Protein 5NOD (pdb70)

GO terms:
  GO:0005886 plasma membrane (C, EXP)
  GO:0007165 signal transduction (P, IMP)
  GO:0019901 protein kinase binding (F, IPI)

B-factor: mean 35.11, std 11.18, range [18.84, 69.94]

Foldseek 3Di:
DQKFFAAAQFFHAPVCNLCCCVPPSQADPVLEAEEEDADAPPPHDARGFGDKPPHGGDIDHRHPHRIYTYGYHHD

Secondary structure (DSSP, 8-state):
--EEEPP--TTSBHHHHHHHIIIII---GGGEEEEEES--STTPPTTBEEEEESPTTSEEETTT--EEEEEE---

Organism: Streptococcus pneumoniae (strain ATCC BAA-255 / R6) (NCBI:txid171101)

Radius of gyration: 12.08 Å; Cα contacts (8 Å, |Δi|>4): 140; chains: 1; bounding box: 27×32×23 Å

Nearest PDB structures (foldseek):
  5nod-assembly1_A  TM=1.014E+00  e=4.313E-16  Streptococcus pneumoniae R6
  5e12-assembly1_A  TM=8.943E-01  e=7.197E-04  Mycobacterium tuberculosis H37Rv
  3m9g-assembly1_A  TM=9.060E-01  e=1.068E-03  Staphylococcus aureus subsp. aureus N315
  3py9-assembly1_A  TM=7.170E-01  e=1.140E-03  Staphylococcus aureus subsp. aureus Mu50
  5e10-assembly1_A  TM=8.499E-01  e=8.756E-03  Mycobacterium tuberculosis H37Rv

Solvent-accessible surface area: 4860 Å² total; per-residue (Å²): 180,83,39,67,65,4,45,78,3,91,42,32,60,51,134,112,0,78,61,28,0,67,136,132,18,29,3,122,133,98,19,22,103,53,40,125,48,84,103,32,98,113,74,27,90,101,26,43,0,20,106,7,46,20,176,52,54,93,134,0,13,39,92,154,26,164,1,51,0,2,7,41,79,56,235

Sequence (75 aa):
VTSVAMPSYIGSSLEFTKNNLIQIVGIKEANIEVVEVTTAPAGSVEGMVVEQSPRAGEKVDLNKTRVKISIYKPK

Structure (mmCIF, N/CA/C/O backbone):
data_5NOD
#
_entry.id   5NOD
#
_cell.length_a   87.760
_cell.length_b   87.760
_cell.length_c   40.958
_cell.angle_alpha   90.000
_cell.angle_beta   90.000
_cell.angle_gamma   120.000
#
_symmetry.space_group_name_H-M   'P 65 2 2'
#
loop_
_entity.id
_entity.type
_entity.pdbx_description
1 polymer 'Serine/threonine-protein kinase StkP'
2 water water
#
loop_
_atom_site.group_PDB
_atom_site.id
_atom_site.type_symbol
_atom_site.label_atom_id
_atom_site.label_alt_id
_atom_site.label_comp_id
_atom_site.label_asym_id
_atom_site.label_entity_id
_atom_site.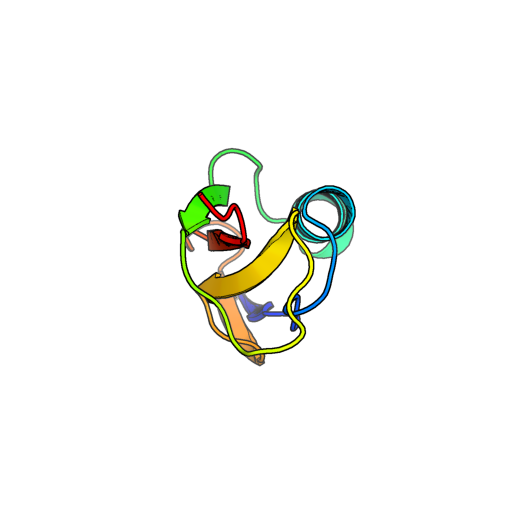label_seq_id
_atom_site.pdbx_PDB_ins_code
_atom_site.Cartn_x
_atom_site.Cartn_y
_atom_site.Cartn_z
_atom_site.occupancy
_atom_site.B_iso_or_equiv
_atom_site.auth_seq_id
_atom_site.auth_comp_id
_atom_site.auth_asym_id
_atom_site.auth_atom_id
_atom_site.pdbx_PDB_model_num
ATOM 1 N N . VAL A 1 5 ? 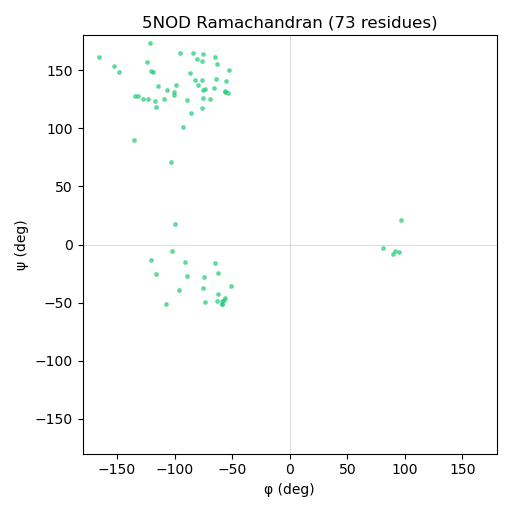41.257 22.593 41.425 1.00 69.69 579 VAL A N 1
ATOM 2 C CA . VAL A 1 5 ? 42.106 21.413 41.542 1.00 69.94 579 VAL A CA 1
ATOM 3 C C . VAL A 1 5 ? 42.923 21.211 40.259 1.00 68.19 579 VAL A C 1
ATOM 4 O O . VAL A 1 5 ? 42.374 21.223 39.151 1.00 65.44 579 VAL A O 1
ATOM 8 N N . THR A 1 6 ? 44.237 21.026 40.424 1.00 68.09 580 THR A N 1
ATOM 9 C CA . THR A 1 6 ? 45.159 20.843 39.298 1.00 63.24 580 THR A CA 1
ATOM 10 C C . THR A 1 6 ? 45.532 19.363 39.172 1.00 58.93 580 THR A C 1
ATOM 11 O O . THR A 1 6 ? 46.653 18.930 39.457 1.00 51.65 580 THR A O 1
ATOM 15 N N . SER A 1 7 ? 44.543 18.583 38.742 1.00 56.91 581 SER A N 1
ATOM 16 C CA . SER A 1 7 ? 44.688 17.149 38.533 1.00 50.75 581 SER A CA 1
ATOM 17 C C . SER A 1 7 ? 44.062 16.803 37.195 1.00 48.03 581 SER A C 1
ATOM 18 O O . SER A 1 7 ? 42.914 17.180 36.926 1.00 49.47 581 SER A O 1
ATOM 21 N N . VAL A 1 8 ? 44.827 16.117 36.349 1.00 42.17 582 VAL A N 1
ATOM 22 C CA . VAL A 1 8 ? 44.361 15.728 35.030 1.00 35.98 582 VAL A CA 1
ATOM 23 C C . VAL A 1 8 ? 44.438 14.207 34.932 1.00 32.13 582 VAL A C 1
ATOM 24 O O . VAL A 1 8 ? 44.937 13.525 35.828 1.00 32.27 582 VAL A O 1
ATOM 28 N 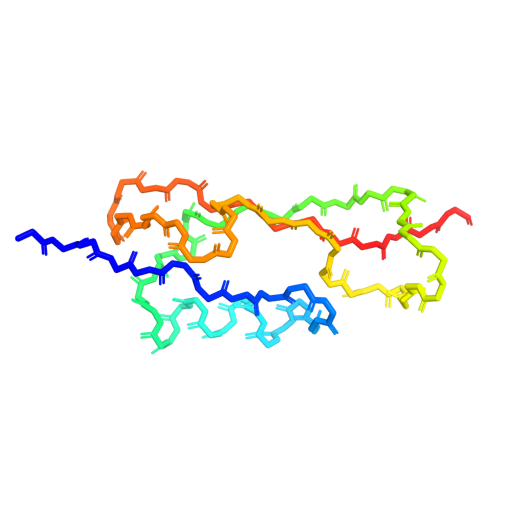N . ALA A 1 9 ? 43.926 13.677 33.833 1.00 28.77 583 ALA A N 1
ATOM 29 C CA . ALA A 1 9 ? 44.017 12.243 33.603 1.00 26.66 583 ALA A CA 1
ATOM 30 C C . ALA A 1 9 ? 45.384 11.908 33.029 1.00 24.77 583 ALA A C 1
ATOM 31 O O . ALA A 1 9 ? 45.914 12.641 32.196 1.00 23.62 583 ALA A O 1
ATOM 33 N N . MET A 1 10 ? 45.938 10.781 33.453 1.00 22.76 584 MET A N 1
ATOM 34 C CA . MET A 1 10 ? 47.236 10.357 32.954 1.00 22.52 584 MET A CA 1
ATOM 35 C C . MET A 1 10 ? 47.107 9.807 31.533 1.00 21.79 584 MET A C 1
ATOM 36 O O . MET A 1 10 ? 46.299 8.897 31.297 1.00 22.39 584 MET A O 1
ATOM 41 N N . PRO A 1 11 ? 47.874 10.324 30.572 1.00 22.06 585 PRO A N 1
ATOM 42 C CA . PRO A 1 11 ? 47.877 9.736 29.226 1.00 22.21 585 PRO A CA 1
ATOM 43 C C . PRO A 1 11 ? 48.395 8.309 29.262 1.00 23.30 585 PRO A C 1
ATOM 44 O O . PRO A 1 11 ? 49.161 7.927 30.147 1.00 23.67 585 PRO A O 1
ATOM 48 N N . SER A 1 12 ? 47.988 7.519 28.267 1.00 22.84 586 SER A N 1
ATOM 49 C CA . SER A 1 12 ? 48.508 6.161 28.108 1.00 23.87 586 SER A CA 1
ATOM 50 C C . SER A 1 12 ? 49.804 6.236 27.305 1.00 23.85 586 SER A C 1
ATOM 51 O O . SER A 1 12 ? 49.785 6.607 26.130 1.00 26.88 586 SER A O 1
ATOM 54 N N . TYR A 1 13 ? 50.930 5.911 27.936 1.00 22.17 587 TYR A N 1
ATOM 55 C CA . TYR A 1 13 ? 52.214 5.945 27.253 1.00 21.71 587 TYR A CA 1
ATOM 56 C C . TYR A 1 13 ? 52.728 4.575 26.839 1.00 23.83 587 TYR A C 1
ATOM 57 O O . TYR A 1 13 ? 53.769 4.490 26.168 1.00 21.16 587 TYR A O 1
ATOM 66 N N . ILE A 1 14 ? 52.040 3.503 27.226 1.00 21.81 588 ILE A N 1
ATOM 67 C CA . ILE A 1 14 ? 52.531 2.156 26.919 1.00 24.97 588 ILE A CA 1
ATOM 68 C C . ILE A 1 14 ? 52.745 1.996 25.419 1.00 23.95 588 ILE A C 1
ATOM 69 O O . ILE A 1 14 ? 51.877 2.334 24.613 1.00 23.63 588 ILE A O 1
ATOM 74 N N . GLY A 1 15 ? 53.905 1.469 25.036 1.00 22.29 589 GLY A N 1
ATOM 75 C CA . GLY A 1 15 ? 54.231 1.283 23.641 1.00 24.39 589 GLY A CA 1
ATOM 76 C C . GLY A 1 15 ? 54.958 2.444 22.995 1.00 26.69 589 GLY A C 1
ATOM 77 O O . GLY A 1 15 ? 55.362 2.322 21.835 1.00 26.58 589 GLY A O 1
ATOM 78 N N . SER A 1 16 ? 55.136 3.559 23.710 1.00 23.78 590 SER A N 1
ATOM 79 C CA . SER A 1 16 ? 55.824 4.749 23.220 1.00 23.49 590 SER A CA 1
ATOM 80 C C . SER A 1 16 ? 57.280 4.730 23.648 1.00 26.58 590 SER A C 1
ATOM 81 O O . SER A 1 16 ? 57.680 3.979 24.544 1.00 25.43 590 SER A O 1
ATOM 84 N N . SER A 1 17 ? 58.072 5.583 23.008 1.00 23.14 591 SER A N 1
ATOM 85 C CA . SER A 1 17 ? 59.465 5.726 23.398 1.00 24.46 591 SER A CA 1
ATOM 86 C C . SER A 1 17 ? 59.584 6.542 24.681 1.00 24.72 591 SER A C 1
ATOM 87 O O . SER A 1 17 ? 58.688 7.307 25.066 1.00 23.08 591 SER A O 1
ATOM 90 N N . LEU A 1 18 ? 60.718 6.357 25.360 1.00 25.52 592 LEU A N 1
ATOM 91 C CA . LEU A 1 18 ? 60.990 7.134 26.563 1.00 25.75 592 LEU A CA 1
ATOM 92 C C . LEU A 1 18 ? 61.078 8.618 26.241 1.00 24.59 592 LEU A C 1
ATOM 93 O O . LEU A 1 18 ? 60.517 9.452 26.962 1.00 24.29 592 LEU A O 1
ATOM 98 N N . GLU A 1 19 ? 61.750 8.963 25.141 1.00 24.98 593 GLU A N 1
ATOM 99 C CA . GLU A 1 19 ? 61.914 10.370 24.790 1.00 25.66 593 GLU A CA 1
ATOM 100 C C . GLU A 1 19 ? 60.563 11.051 24.607 1.00 25.11 593 GLU A C 1
ATOM 101 O O . GLU A 1 19 ? 60.325 12.142 25.143 1.00 24.01 593 GLU A O 1
ATOM 107 N N . PHE A 1 20 ? 59.668 10.425 23.844 1.00 23.18 594 PHE A N 1
ATOM 108 C CA . PHE A 1 20 ? 58.337 10.987 23.641 1.00 23.68 594 PHE A CA 1
ATOM 109 C C . PHE A 1 20 ? 57.612 11.150 24.968 1.00 21.54 594 PHE A C 1
ATOM 110 O O . PHE A 1 20 ? 57.047 12.212 25.257 1.00 22.69 594 PHE A O 1
ATOM 118 N N . THR A 1 21 ? 57.582 10.077 25.763 1.00 20.37 595 THR A N 1
ATOM 119 C CA . THR A 1 21 ? 56.864 10.065 27.034 1.00 20.63 595 THR A CA 1
ATOM 120 C C . THR A 1 21 ? 57.377 11.140 27.983 1.00 21.20 595 THR A C 1
ATOM 121 O O . THR A 1 21 ? 56.595 11.918 28.538 1.00 20.85 595 THR A O 1
ATOM 125 N N . LYS A 1 22 ? 58.695 11.186 28.193 1.00 19.23 596 LYS A N 1
ATOM 126 C CA . LYS A 1 22 ? 59.271 12.209 29.062 1.00 23.70 596 LYS A CA 1
ATOM 127 C C . LYS A 1 22 ? 58.914 13.614 28.589 1.00 21.61 596 LYS A C 1
ATOM 128 O O . LYS A 1 22 ? 58.490 14.466 29.384 1.00 21.71 596 LYS A O 1
ATOM 134 N N . ASN A 1 23 ? 59.083 13.892 27.297 1.00 20.46 597 ASN A N 1
ATOM 135 C CA . ASN A 1 23 ? 58.830 15.260 26.852 1.00 21.00 597 ASN A CA 1
ATOM 136 C C . ASN A 1 23 ? 57.342 15.583 26.795 1.00 22.23 597 ASN A C 1
ATOM 137 O O . ASN A 1 23 ? 56.956 16.743 26.982 1.00 25.09 597 ASN A O 1
ATOM 142 N N . ASN A 1 24 ? 56.490 14.584 26.567 1.00 20.12 598 ASN A N 1
ATOM 143 C CA . ASN A 1 24 ? 55.052 14.809 26.663 1.00 19.72 598 ASN A CA 1
ATOM 144 C C . ASN A 1 24 ? 54.664 15.191 28.085 1.00 22.41 598 ASN A C 1
ATOM 145 O O . ASN A 1 24 ? 53.923 16.159 28.301 1.00 23.76 598 ASN A O 1
ATOM 150 N N . LEU A 1 25 ? 55.141 14.427 29.071 1.00 21.25 599 LEU A N 1
ATOM 151 C CA . LEU A 1 25 ? 54.846 14.749 30.468 1.00 22.49 599 LEU A CA 1
ATOM 152 C C . LEU A 1 25 ? 55.293 16.161 30.813 1.00 24.06 599 LEU A C 1
ATOM 153 O O . LEU A 1 25 ? 54.567 16.921 31.466 1.00 27.12 599 LEU A O 1
ATOM 158 N N . ILE A 1 26 ? 56.502 16.517 30.404 1.00 21.30 600 ILE A N 1
ATOM 159 C CA . ILE A 1 26 ? 57.068 17.807 30.796 1.00 23.72 600 ILE A CA 1
ATOM 160 C C . ILE A 1 26 ? 56.405 18.945 30.033 1.00 25.57 600 ILE A C 1
ATOM 161 O O . ILE A 1 26 ? 55.969 19.944 30.621 1.00 27.54 600 ILE A O 1
ATOM 166 N N . GLN A 1 27 ? 56.316 18.816 28.716 1.00 21.99 601 GLN A N 1
ATOM 167 C CA . GLN A 1 27 ? 55.914 19.942 27.884 1.00 22.81 601 GLN A CA 1
ATOM 168 C C . GLN A 1 27 ? 54.411 20.053 27.677 1.00 27.66 601 GLN A C 1
ATOM 169 O O . GLN A 1 27 ? 53.915 21.155 27.424 1.00 27.68 601 GLN A O 1
ATOM 175 N N . ILE A 1 28 ? 53.669 18.951 27.748 1.00 24.68 602 ILE A N 1
ATOM 176 C CA . ILE A 1 28 ? 52.237 18.950 27.493 1.00 27.51 602 ILE A CA 1
ATOM 177 C C . ILE A 1 28 ? 51.439 18.768 28.782 1.00 30.02 602 ILE A C 1
ATOM 178 O O . ILE A 1 28 ? 50.536 19.557 29.081 1.00 27.65 602 ILE A O 1
ATOM 183 N N . VAL A 1 29 ? 51.777 17.747 29.573 1.00 26.30 603 VAL A N 1
ATOM 184 C CA . VAL A 1 29 ? 51.006 17.487 30.788 1.00 27.30 603 VAL A CA 1
ATOM 185 C C . VAL A 1 29 ? 51.351 18.491 31.883 1.00 30.26 603 VAL A C 1
ATOM 186 O O . VAL A 1 29 ? 50.470 18.937 32.631 1.00 30.73 603 VAL A O 1
ATOM 190 N N . GLY A 1 30 ? 52.616 18.882 31.986 1.00 27.56 604 GLY A N 1
ATOM 191 C CA . GLY A 1 30 ? 53.048 19.799 33.019 1.00 33.68 604 GLY A CA 1
ATOM 192 C C . GLY A 1 30 ? 53.649 19.155 34.248 1.00 33.34 604 GLY A C 1
ATOM 193 O O . GLY A 1 30 ? 53.660 19.787 35.315 1.00 33.75 604 GLY A O 1
ATOM 194 N N . ILE A 1 31 ? 54.131 17.928 34.135 1.00 28.45 605 ILE A N 1
ATOM 195 C CA . ILE A 1 31 ? 54.833 17.254 35.217 1.00 32.27 605 ILE A CA 1
ATOM 196 C C . ILE A 1 31 ? 56.262 17.773 35.259 1.00 34.00 605 ILE A C 1
ATOM 197 O O . ILE A 1 31 ? 56.917 17.880 34.219 1.00 32.11 605 ILE A O 1
ATOM 202 N N . LYS A 1 32 ? 56.767 18.039 36.454 1.00 35.68 606 LYS A N 1
ATOM 203 C CA . LYS A 1 32 ? 58.137 18.504 36.606 1.00 36.38 606 LYS A CA 1
ATOM 204 C C . LYS A 1 32 ? 59.118 17.351 36.445 1.00 37.47 606 LYS A C 1
ATOM 205 O O . LYS A 1 32 ? 58.868 16.245 36.900 1.00 35.56 606 LYS A O 1
ATOM 211 N N . GLU A 1 33 ? 60.240 17.624 35.801 1.00 36.22 607 GLU A N 1
ATOM 212 C CA . GLU A 1 33 ? 61.263 16.620 35.590 1.00 36.20 607 GLU A CA 1
ATOM 213 C C . GLU A 1 33 ? 61.631 15.930 36.902 1.00 37.11 607 GLU A C 1
ATOM 214 O O . GLU A 1 33 ? 61.908 14.742 36.931 1.00 38.92 607 GLU A O 1
ATOM 220 N N . ALA A 1 34 ? 61.632 16.687 37.990 1.00 40.13 608 ALA A N 1
ATOM 221 C CA . ALA A 1 34 ? 61.971 16.122 39.29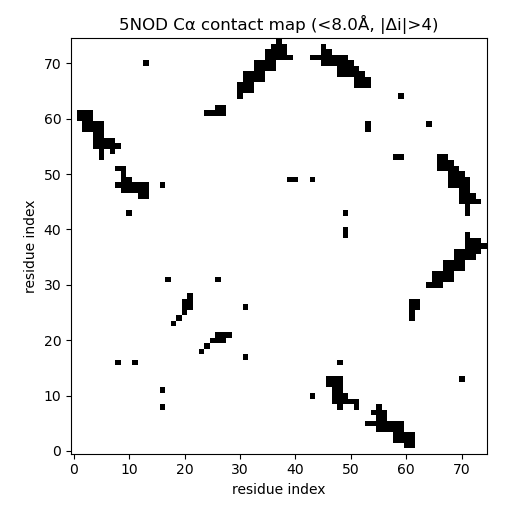4 1.00 41.61 608 ALA A CA 1
ATOM 222 C C . ALA A 1 34 ? 61.001 15.028 39.726 1.00 41.20 608 ALA A C 1
ATOM 223 O O . ALA A 1 34 ? 61.381 14.163 40.524 1.00 38.23 608 ALA A O 1
ATOM 225 N N . ASN A 1 35 ? 59.764 15.037 39.216 1.00 35.68 609 ASN A N 1
ATOM 226 C CA . ASN A 1 35 ? 58.745 14.081 39.637 1.00 36.22 609 ASN A CA 1
ATOM 227 C C . ASN A 1 35 ? 58.560 12.910 38.663 1.00 35.68 609 ASN A C 1
ATOM 228 O O . ASN A 1 35 ? 57.550 12.191 38.742 1.00 35.09 609 ASN A O 1
ATOM 233 N N . ILE A 1 36 ? 59.520 12.677 37.781 1.00 31.33 610 ILE A N 1
ATOM 234 C CA . ILE A 1 36 ? 59.489 11.553 36.859 1.00 30.15 610 ILE A CA 1
ATOM 235 C C . ILE A 1 36 ? 60.663 10.643 37.184 1.00 34.60 610 ILE A C 1
ATOM 236 O O . ILE A 1 36 ? 61.824 11.063 37.108 1.00 33.49 610 ILE A O 1
ATO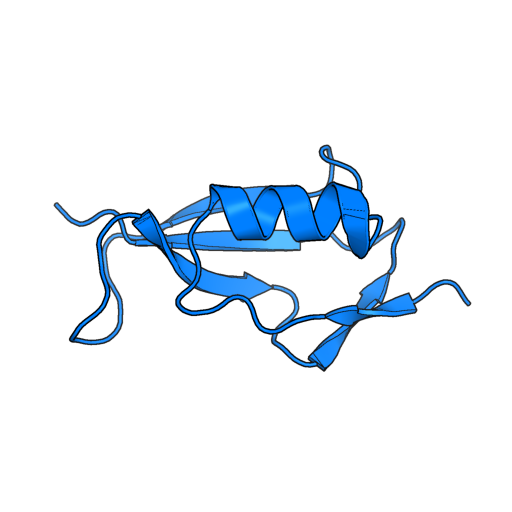M 241 N N . GLU A 1 37 ? 60.363 9.408 37.565 1.00 29.90 611 GLU A N 1
ATOM 242 C CA . GLU A 1 37 ? 61.370 8.377 37.750 1.00 30.35 611 GLU A CA 1
ATOM 243 C C . GLU A 1 37 ? 61.281 7.394 36.595 1.00 34.61 611 GLU A C 1
ATOM 244 O O . GLU A 1 37 ? 60.179 6.966 36.219 1.00 32.91 611 GLU A O 1
ATOM 250 N N . VAL A 1 38 ? 62.432 7.059 36.019 1.00 31.98 612 VAL A N 1
ATOM 251 C CA . VAL A 1 38 ? 62.538 6.084 34.944 1.00 33.06 612 VAL A CA 1
ATOM 252 C C . VAL A 1 38 ? 63.209 4.847 35.505 1.00 38.60 612 VAL A C 1
ATOM 253 O O . VAL A 1 38 ? 64.310 4.926 36.064 1.00 37.67 612 VAL A O 1
ATOM 257 N N . VAL A 1 39 ? 62.559 3.709 35.361 1.00 36.13 613 VAL A N 1
ATOM 258 C CA . VAL A 1 39 ? 63.149 2.446 35.773 1.00 38.54 613 VAL A CA 1
ATOM 259 C C . VAL A 1 39 ? 63.227 1.540 34.557 1.00 41.52 613 VAL A C 1
ATOM 260 O O . VAL A 1 39 ? 62.420 1.638 33.624 1.00 37.47 613 VAL A O 1
ATOM 264 N N . GLU A 1 40 ? 64.237 0.675 34.557 1.00 39.31 614 GLU A N 1
ATOM 265 C CA . GLU A 1 40 ? 64.423 -0.323 33.517 1.00 40.41 614 GLU A CA 1
ATOM 266 C C . GLU A 1 40 ? 63.928 -1.664 34.030 1.00 38.63 614 GLU A C 1
ATOM 267 O O . GLU A 1 40 ? 64.279 -2.073 35.142 1.00 41.82 614 GLU A O 1
ATOM 273 N N . VAL A 1 41 ? 63.116 -2.344 33.233 1.00 33.89 615 VAL A N 1
ATOM 274 C CA . VAL A 1 41 ? 62.632 -3.656 33.630 1.00 37.98 615 VAL A CA 1
ATOM 275 C C . VAL A 1 41 ? 63.118 -4.661 32.602 1.00 42.51 615 VAL A C 1
ATOM 276 O O . VAL A 1 41 ? 63.303 -4.343 31.421 1.00 39.81 615 VAL A O 1
ATOM 280 N N . THR A 1 42 ? 63.362 -5.882 33.074 1.00 42.53 616 THR A N 1
ATOM 281 C CA . THR A 1 42 ? 63.967 -6.914 32.251 1.00 43.78 616 THR A CA 1
ATOM 282 C C . THR A 1 42 ? 62.946 -7.770 31.517 1.00 44.32 616 THR A C 1
ATOM 283 O O . THR A 1 42 ? 63.321 -8.481 30.580 1.00 48.08 616 THR A O 1
ATOM 287 N N . THR A 1 43 ? 61.674 -7.715 31.906 1.00 44.53 617 THR A N 1
ATOM 288 C CA . THR A 1 43 ? 60.619 -8.476 31.255 1.00 45.38 617 THR A CA 1
ATOM 289 C C . THR A 1 43 ? 59.511 -7.542 30.782 1.00 41.86 617 THR A C 1
ATOM 290 O O . THR A 1 43 ? 59.332 -6.436 31.308 1.00 39.31 617 THR A O 1
ATOM 294 N N . ALA A 1 44 ? 58.759 -8.006 29.791 1.00 38.36 618 ALA A N 1
ATOM 295 C CA . ALA A 1 44 ? 57.700 -7.214 29.179 1.00 35.74 618 ALA A CA 1
ATOM 296 C C . ALA A 1 44 ? 56.821 -8.144 28.352 1.00 33.98 618 ALA A C 1
ATOM 297 O O . ALA A 1 44 ? 57.251 -9.242 27.997 1.00 34.60 618 ALA A O 1
ATOM 299 N N . PRO A 1 45 ? 55.599 -7.720 28.026 1.00 33.27 619 PRO A N 1
ATOM 300 C CA . PRO A 1 45 ? 54.754 -8.528 27.137 1.00 32.32 619 PRO A CA 1
ATOM 301 C C . PRO A 1 45 ? 55.481 -8.885 25.845 1.00 32.75 619 PRO A C 1
ATOM 302 O O . PRO A 1 45 ? 56.367 -8.154 25.386 1.00 28.91 619 PRO A O 1
ATOM 306 N N . ALA A 1 46 ? 55.125 -10.044 25.280 1.00 33.90 620 ALA A N 1
ATOM 307 C CA . ALA A 1 46 ? 55.685 -10.456 23.995 1.00 30.99 620 ALA A CA 1
ATOM 308 C C . ALA A 1 46 ? 55.453 -9.384 22.938 1.00 29.89 620 ALA A C 1
ATOM 309 O O . ALA A 1 46 ? 54.386 -8.772 22.873 1.00 30.79 620 ALA A O 1
ATOM 311 N N . GLY A 1 47 ? 56.452 -9.178 22.087 1.00 29.82 621 GLY A N 1
ATOM 312 C CA . GLY A 1 47 ? 56.382 -8.152 21.070 1.00 30.50 621 GLY A CA 1
ATOM 313 C C . GLY A 1 47 ? 56.909 -6.798 21.501 1.00 28.73 621 GLY A C 1
ATOM 314 O O . GLY A 1 47 ? 57.054 -5.909 20.652 1.00 26.59 621 GLY A O 1
ATOM 315 N N . SER A 1 48 ? 57.216 -6.622 22.786 1.00 29.22 622 SER A N 1
ATOM 316 C CA . SER A 1 48 ? 57.770 -5.366 23.274 1.00 29.33 622 SER A CA 1
ATOM 317 C C . SER A 1 48 ? 59.134 -5.083 22.662 1.00 30.00 622 SER A C 1
ATOM 318 O O . SER A 1 48 ? 59.952 -5.987 22.459 1.00 30.05 622 SER A O 1
ATOM 321 N N . VAL A 1 49 ? 59.378 -3.810 22.370 1.00 26.39 623 VAL A N 1
ATOM 322 C CA . VAL A 1 49 ? 60.619 -3.341 21.769 1.00 29.44 623 VAL A CA 1
ATOM 323 C C . VAL A 1 49 ? 61.502 -2.780 22.871 1.00 32.67 623 VAL A C 1
ATOM 324 O O . VAL A 1 49 ? 61.021 -2.063 23.755 1.00 29.15 623 VAL A O 1
ATOM 328 N N . GLU A 1 50 ? 62.796 -3.103 22.823 1.00 34.55 624 GLU A N 1
ATOM 329 C CA . GLU A 1 50 ? 63.747 -2.516 23.763 1.00 35.46 624 GLU A CA 1
ATOM 330 C C . GLU A 1 50 ? 63.698 -0.991 23.695 1.00 33.01 624 GLU A C 1
ATOM 331 O O . GLU A 1 50 ? 63.727 -0.404 22.609 1.00 33.12 624 GLU A O 1
ATOM 337 N N . GLY A 1 51 ? 63.596 -0.348 24.863 1.00 32.80 625 GLY A N 1
ATOM 338 C CA . GLY A 1 51 ? 63.457 1.088 24.949 1.00 32.10 625 GLY A CA 1
ATOM 339 C C . GLY A 1 51 ? 62.031 1.587 25.052 1.00 30.36 625 GLY A C 1
ATOM 340 O O . GLY A 1 51 ? 61.820 2.785 25.255 1.00 31.24 625 GLY A O 1
ATOM 341 N N . MET A 1 52 ? 61.049 0.714 24.922 1.00 28.30 626 MET A N 1
ATOM 342 C CA . MET A 1 52 ? 59.657 1.116 24.904 1.00 27.28 626 MET A CA 1
ATOM 343 C C . MET A 1 52 ? 59.113 1.197 26.332 1.00 28.72 626 MET A C 1
ATOM 344 O O . MET A 1 52 ? 59.567 0.478 27.226 1.00 26.73 626 MET A O 1
ATOM 349 N N . VAL A 1 53 ? 58.175 2.121 26.555 1.00 22.06 627 VAL A N 1
ATOM 350 C CA . VAL A 1 53 ? 57.453 2.171 27.822 1.00 23.18 627 VAL A CA 1
ATOM 351 C C . VAL A 1 53 ? 56.547 0.946 27.913 1.00 26.32 627 VAL A C 1
ATOM 352 O O . VAL A 1 53 ? 55.724 0.695 27.024 1.00 24.52 627 VAL A O 1
ATOM 356 N N . VAL A 1 54 ? 56.693 0.174 28.989 1.00 24.69 628 VAL A N 1
ATOM 357 C CA . VAL A 1 54 ? 55.896 -1.034 29.174 1.00 26.62 628 VAL A CA 1
ATOM 358 C C . VAL A 1 54 ? 55.058 -0.993 30.441 1.00 27.48 628 VAL A C 1
ATOM 359 O O . VAL A 1 54 ? 54.135 -1.815 30.584 1.00 28.60 628 VAL A O 1
ATOM 363 N N . GLU A 1 55 ? 55.310 -0.057 31.348 1.00 27.67 629 GLU A N 1
ATOM 364 C CA . GLU A 1 55 ? 54.456 0.111 32.512 1.00 27.97 629 GLU A CA 1
ATOM 365 C C . GLU A 1 55 ? 54.540 1.559 32.967 1.00 27.11 629 GLU A C 1
ATOM 366 O O . GLU A 1 55 ? 55.545 2.236 32.734 1.00 27.22 629 GLU A O 1
ATOM 372 N N . GLN A 1 56 ? 53.479 2.034 33.616 1.00 23.96 630 GLN A N 1
ATOM 373 C CA . GLN A 1 56 ? 53.463 3.422 34.066 1.00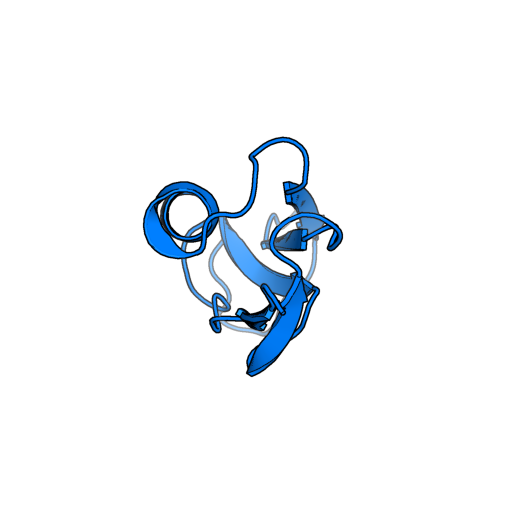 23.86 630 GLN A CA 1
ATOM 374 C C . GLN A 1 56 ? 52.664 3.552 35.349 1.00 27.23 630 GLN A C 1
ATOM 375 O O . GLN A 1 56 ? 51.683 2.834 35.571 1.00 28.07 630 GLN A O 1
ATOM 381 N N . SER A 1 57 ? 53.080 4.500 36.184 1.00 25.58 631 SER A N 1
ATOM 382 C CA . SER A 1 57 ? 52.308 4.903 37.344 1.00 27.07 631 SER A CA 1
ATOM 383 C C . SER A 1 57 ? 52.234 6.426 37.352 1.00 29.04 631 SER A C 1
ATOM 384 O O . SER A 1 57 ? 53.275 7.090 37.248 1.00 28.84 631 SER A O 1
ATOM 387 N N . PRO A 1 58 ? 51.042 7.022 37.447 1.00 26.35 632 PRO A N 1
ATOM 388 C CA . PRO A 1 58 ? 49.715 6.397 37.518 1.00 27.61 632 PRO A CA 1
ATOM 389 C C . PRO A 1 58 ? 49.354 5.637 36.249 1.00 25.76 632 PRO A C 1
ATOM 390 O O . PRO A 1 58 ? 49.960 5.859 35.207 1.00 24.48 632 PRO A O 1
ATOM 394 N N . ARG A 1 59 ? 48.387 4.739 36.337 1.00 24.12 633 ARG A N 1
ATOM 395 C CA . ARG A 1 59 ? 48.009 4.003 35.144 1.00 26.39 633 ARG A CA 1
ATOM 396 C C . ARG A 1 59 ? 47.185 4.892 34.216 1.00 23.51 633 ARG A C 1
ATOM 397 O O . ARG A 1 59 ? 46.697 5.954 34.607 1.00 22.93 633 ARG A O 1
ATOM 405 N N . ALA A 1 60 ? 47.063 4.457 32.962 1.00 22.55 634 ALA A N 1
ATOM 406 C CA . ALA A 1 60 ? 46.404 5.269 31.943 1.00 22.95 634 ALA A CA 1
ATOM 407 C C . ALA A 1 60 ? 45.018 5.692 32.414 1.00 24.35 634 ALA A C 1
ATOM 408 O O . ALA A 1 60 ? 44.251 4.876 32.934 1.00 23.28 634 ALA A O 1
ATOM 410 N N . GLY A 1 61 ? 44.735 6.986 32.302 1.00 20.37 635 GLY A N 1
ATOM 411 C CA . GLY A 1 61 ? 43.440 7.546 32.637 1.00 21.30 635 GLY A CA 1
ATOM 412 C C . GLY A 1 61 ? 43.205 7.812 34.106 1.00 24.99 635 GLY A C 1
ATOM 413 O O . GLY A 1 61 ? 42.142 8.332 34.459 1.00 24.50 635 GLY A O 1
ATOM 414 N N . GLU A 1 62 ? 44.145 7.460 34.972 1.00 21.54 636 GLU A N 1
ATOM 415 C CA . GLU A 1 62 ? 44.009 7.725 36.389 1.00 26.62 636 GLU A CA 1
ATOM 416 C C . GLU A 1 62 ? 44.466 9.143 36.704 1.00 29.64 636 GLU A C 1
ATOM 417 O O . GLU A 1 62 ? 45.132 9.803 35.902 1.00 25.72 636 GLU A O 1
ATOM 423 N N . LYS A 1 63 ? 44.097 9.611 37.894 1.00 30.16 637 LYS A N 1
ATOM 424 C CA . LYS A 1 63 ? 44.390 10.979 38.297 1.00 28.78 637 LYS A CA 1
ATOM 425 C C . LYS A 1 63 ? 45.895 11.193 38.443 1.00 30.83 637 LYS A C 1
ATOM 426 O O . LYS A 1 63 ? 46.606 10.364 39.017 1.00 30.84 637 LYS A O 1
ATOM 432 N N . VAL A 1 64 ? 46.396 12.294 37.903 1.00 30.93 638 VAL A N 1
ATOM 433 C CA . VAL A 1 64 ? 47.764 12.706 38.175 1.00 32.80 638 VAL A CA 1
ATOM 434 C C . VAL A 1 64 ? 47.699 14.151 38.648 1.00 38.30 638 VAL A C 1
ATOM 435 O O . VAL A 1 64 ? 47.084 14.997 37.985 1.00 37.84 638 VAL A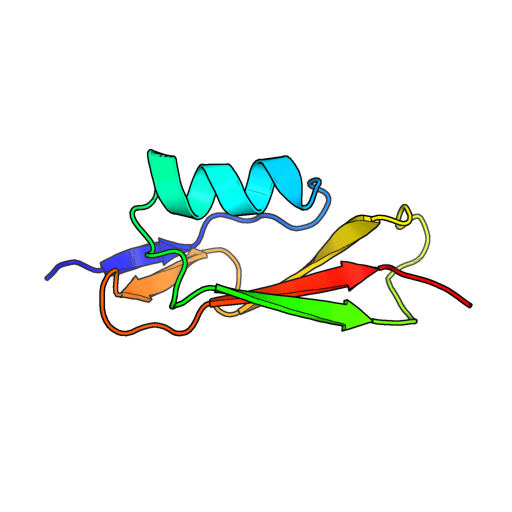 O 1
ATOM 439 N N . ASP A 1 65 ? 48.266 14.415 39.824 1.00 39.90 639 ASP A N 1
ATOM 440 C CA . ASP A 1 65 ? 48.339 15.763 40.372 1.00 41.61 639 ASP A CA 1
ATOM 441 C C . ASP A 1 65 ? 49.628 16.412 39.886 1.00 36.42 639 ASP A C 1
ATOM 442 O O . ASP A 1 65 ? 50.718 15.869 40.097 1.00 39.37 639 ASP A O 1
ATOM 447 N N . LEU A 1 66 ? 49.502 17.575 39.247 1.00 41.18 640 LEU A N 1
ATOM 448 C CA . LEU A 1 66 ? 50.631 18.159 38.528 1.00 42.23 640 LEU A CA 1
ATOM 449 C C . LEU A 1 66 ? 51.782 18.557 39.445 1.00 46.45 640 LEU A C 1
ATOM 450 O O . LEU A 1 66 ? 52.900 18.769 38.963 1.00 46.54 640 LEU A O 1
ATOM 455 N N . ASN A 1 67 ? 51.550 18.646 40.746 1.00 44.58 641 ASN A N 1
ATOM 456 C CA . ASN A 1 67 ? 52.614 18.997 41.675 1.00 48.56 641 ASN A CA 1
ATOM 457 C C . ASN A 1 67 ? 52.952 17.898 42.669 1.00 48.85 641 ASN A C 1
ATOM 458 O O . ASN A 1 67 ? 54.087 17.852 43.149 1.00 47.75 641 ASN A O 1
ATOM 463 N N . LYS A 1 68 ? 52.012 17.002 42.967 1.00 45.24 642 LYS A N 1
ATOM 464 C CA . LYS A 1 68 ? 52.170 15.989 44.005 1.00 47.98 642 LYS A CA 1
ATOM 465 C C . LYS A 1 68 ? 52.632 14.633 43.481 1.00 44.17 642 LYS A C 1
ATOM 466 O O . LYS A 1 68 ? 53.444 13.971 44.134 1.00 44.65 642 LYS A O 1
ATOM 472 N N . THR A 1 69 ? 52.136 14.194 42.324 1.00 43.76 643 THR A N 1
ATOM 473 C CA . THR A 1 69 ? 52.281 12.794 41.927 1.00 40.97 643 THR A CA 1
ATOM 474 C C . THR A 1 69 ? 53.710 12.467 41.503 1.00 40.23 643 THR A C 1
ATOM 475 O O . THR A 1 69 ? 54.301 13.159 40.669 1.00 39.27 643 THR A O 1
ATOM 479 N N . ARG A 1 70 ? 54.230 11.353 41.994 1.00 38.58 644 ARG A N 1
ATOM 480 C CA . ARG A 1 70 ? 55.539 10.888 41.575 1.00 39.50 644 ARG A CA 1
ATOM 481 C C . ARG A 1 70 ? 55.302 9.915 40.406 1.00 41.10 644 ARG A C 1
ATOM 482 O O . ARG A 1 70 ? 54.934 8.771 40.623 1.00 38.76 644 ARG A O 1
ATOM 490 N N . VAL A 1 71 ? 55.501 10.379 39.174 1.00 33.26 645 VAL A N 1
ATOM 491 C CA . VAL A 1 71 ? 55.288 9.561 37.982 1.00 31.00 645 VAL A CA 1
ATOM 492 C C . VAL A 1 71 ? 56.436 8.571 37.844 1.00 32.22 645 VAL A C 1
ATOM 493 O O . VAL A 1 71 ? 57.609 8.944 37.965 1.00 31.02 645 VAL A O 1
ATOM 497 N N . LYS A 1 72 ? 56.108 7.305 37.588 1.00 27.92 646 LYS A N 1
ATOM 498 C CA . LYS A 1 72 ? 57.111 6.275 37.355 1.00 28.52 646 LYS A CA 1
ATOM 499 C C . LYS A 1 72 ? 56.884 5.626 35.998 1.00 30.31 646 LYS A C 1
ATOM 500 O O . LYS A 1 72 ? 55.795 5.104 35.714 1.00 27.12 646 LYS A O 1
ATOM 506 N N . IL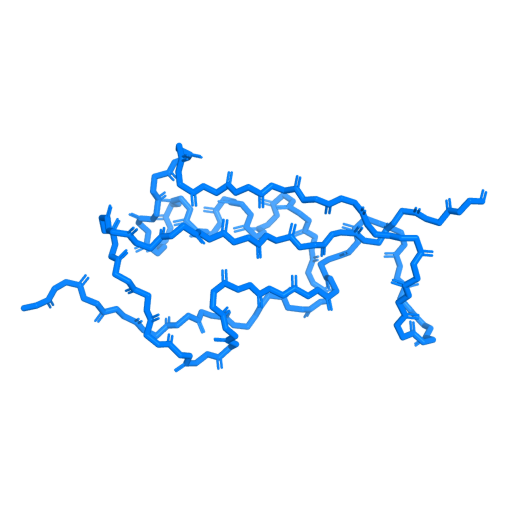E A 1 73 ? 57.921 5.630 35.173 1.00 27.32 647 ILE A N 1
ATOM 507 C CA . ILE A 1 73 ? 57.850 5.080 33.825 1.00 27.25 647 ILE A CA 1
ATOM 508 C C . ILE A 1 73 ? 58.818 3.913 33.770 1.00 30.89 647 ILE A C 1
ATOM 509 O O . ILE A 1 73 ? 60.010 4.087 34.054 1.00 32.27 647 ILE A O 1
ATOM 514 N N . SER A 1 74 ? 58.315 2.732 33.403 1.00 29.49 648 SER A N 1
ATOM 515 C CA . SER A 1 74 ? 59.133 1.530 33.247 1.00 28.94 648 SER A CA 1
ATOM 516 C C . SER A 1 74 ? 59.445 1.273 31.777 1.00 30.90 648 SER A C 1
ATOM 517 O O . SER A 1 74 ? 58.535 1.205 30.941 1.00 25.79 648 SER A O 1
ATOM 520 N N . ILE A 1 75 ? 60.726 1.082 31.481 1.00 27.19 649 ILE A N 1
ATOM 521 C CA . ILE A 1 75 ? 61.239 0.880 30.129 1.00 30.98 649 ILE A CA 1
ATOM 522 C C . ILE A 1 75 ? 61.807 -0.528 30.014 1.00 35.82 649 ILE A C 1
ATOM 523 O O . ILE A 1 75 ? 62.533 -0.987 30.905 1.00 34.82 649 ILE A O 1
ATOM 528 N N . TYR A 1 76 ? 61.501 -1.200 28.898 1.00 32.80 650 TYR A N 1
ATOM 529 C CA . TYR A 1 76 ? 61.960 -2.563 28.636 1.00 34.96 650 TYR A CA 1
ATOM 530 C C . TYR A 1 76 ? 63.430 -2.549 28.223 1.00 38.36 650 TYR A C 1
ATOM 531 O O . TYR A 1 76 ? 63.781 -1.973 27.189 1.00 36.04 650 TYR A O 1
ATOM 540 N N . LYS A 1 77 ? 64.287 -3.183 29.027 1.00 40.49 651 LYS A N 1
ATOM 541 C CA . LYS A 1 77 ? 65.712 -3.305 28.717 1.00 42.83 651 LYS A CA 1
ATOM 542 C C . LYS A 1 77 ? 66.136 -4.742 28.991 1.00 47.35 651 LYS A C 1
ATOM 543 O O . LYS A 1 77 ? 66.549 -5.083 30.106 1.00 49.93 651 LYS A O 1
ATOM 549 N N . PRO A 1 78 ? 66.042 -5.617 27.995 1.00 46.62 652 PRO A N 1
ATOM 550 C CA . PRO A 1 78 ? 66.234 -7.046 28.249 1.00 50.42 652 PRO A CA 1
ATOM 551 C C . PRO A 1 78 ? 67.709 -7.412 28.322 1.00 54.28 652 PRO A C 1
ATOM 552 O O . PRO A 1 78 ? 68.587 -6.687 27.849 1.00 53.89 652 PRO A O 1
ATOM 556 N N . LYS A 1 79 ? 67.967 -8.559 28.948 1.00 60.53 653 LYS A N 1
ATOM 557 C CA . LYS A 1 79 ? 69.335 -9.039 29.147 1.00 62.88 653 LYS A CA 1
ATOM 558 C C . LYS A 1 79 ? 69.846 -9.800 27.920 1.00 63.16 653 LYS A C 1
ATOM 559 O O . LYS A 1 79 ? 70.834 -9.399 27.296 1.00 65.60 653 LYS A O 1
#

InterPro domains:
  IPR000719 Protein kinase domain [PF00069] (12-258)
  IPR000719 Protein kinase domain [PS50011] (12-273)
  IPR000719 Protein kinase domain [SM00220] (12-273)
  IPR005543 PASTA domain [PF03793] (371-433)
  IPR005543 PASTA domain [PF03793] (439-505)
  IPR005543 PASTA domain [PF03793] (511-577)
  IPR005543 PASTA domain [PF03793] (582-649)
  IPR005543 PASTA domain [PS51178] (366-433)
  IPR005543 PASTA domain [PS51178] (434-505)
  IPR005543 PASTA domain [PS51178] (506-577)
  IPR005543 PASTA domain [PS51178] (578-651)
  IPR005543 PASTA domain [SM00740] (366-433)
  IPR005543 PASTA domain [SM00740] (434-505)
  IPR005543 PASTA domain [SM00740] (506-577)
  IPR005543 PASTA domain [SM00740] (578-649)
  IPR005543 PASTA domain [cd06577] (372-432)
  IPR005543 PASTA domain [cd06577] (514-576)
  IPR005543 PASTA domain [cd06577] (584-649)
  IPR008271 Serine/threonine-protein kinase, active site [PS00108] (132-144)
  IPR011009 Protein kinase-like domain superfamily [SSF56112] (8-285)